Protein AF-R4Z0D2-F1 (afdb_monomer)

Radius of gyration: 31.8 Å; Cα contacts (8 Å, |Δi|>4): 31; chains: 1; bounding box: 97×49×81 Å

InterPro domains:
  IPR010406 Protein of unknown function DUF1003 [PF06210] (40-130)
  IPR010406 Protein of unknown function DUF1003 [PTHR41386] (23-120)

Secondary structure (DSSP, 8-state):
------------GGGG-TTS--STTS-HHHHHHHHHHHHHTSHHHHHHHHHHHHHHHHHGGGT-SS-TTTHHHHHHHHHHHHHHHHHHHHHHHHHHHHHHHHHHHHHHHHHHHHHHHHHHHHHHHHHHHHHHS---------

Mean predicted aligned error: 13.34 Å

pLDDT: mean 76.44, std 13.07, range [44.62, 96.12]

Structure (mmCIF, N/CA/C/O backbone):
data_AF-R4Z0D2-F1
#
_entry.id   AF-R4Z0D2-F1
#
loop_
_atom_site.group_PDB
_atom_site.id
_atom_site.type_symbol
_atom_site.label_atom_id
_atom_site.label_alt_id
_atom_site.label_comp_id
_atom_site.label_asym_id
_atom_site.label_entity_id
_atom_site.label_seq_id
_atom_site.pdbx_PDB_ins_code
_atom_site.Cartn_x
_atom_site.Cartn_y
_atom_site.Cartn_z
_atom_site.occupancy
_atom_site.B_iso_or_equiv
_atom_site.auth_seq_id
_atom_site.auth_comp_id
_atom_site.auth_asym_id
_atom_site.auth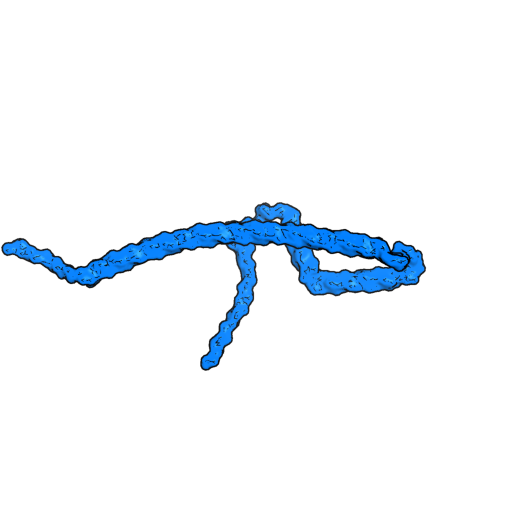_atom_id
_atom_site.pdbx_PDB_model_num
ATOM 1 N N . MET A 1 1 ? -11.895 -37.478 12.955 1.00 50.09 1 MET A N 1
ATOM 2 C CA . MET A 1 1 ? -11.543 -36.104 13.377 1.00 50.09 1 MET A CA 1
ATOM 3 C C . MET A 1 1 ? -10.576 -35.502 12.366 1.00 50.09 1 MET A C 1
ATOM 5 O O . MET A 1 1 ? -9.433 -35.929 12.354 1.00 50.09 1 MET A O 1
ATOM 9 N N . ALA A 1 2 ? -11.032 -34.584 11.504 1.00 50.22 2 ALA A N 1
ATOM 10 C CA . ALA A 1 2 ? -10.195 -33.599 10.797 1.00 50.22 2 ALA A CA 1
ATOM 11 C C . ALA A 1 2 ? -11.100 -32.656 9.977 1.00 50.22 2 ALA A C 1
ATOM 13 O O . ALA A 1 2 ? -11.316 -32.862 8.784 1.00 50.22 2 ALA A O 1
ATOM 14 N N . GLU A 1 3 ? -11.650 -31.627 10.622 1.00 58.94 3 GLU A N 1
ATOM 15 C CA . GLU A 1 3 ? -12.359 -30.542 9.938 1.00 58.94 3 GLU A CA 1
ATOM 16 C C . GLU A 1 3 ? -11.320 -29.650 9.236 1.00 58.94 3 GLU A C 1
ATOM 18 O O . GLU A 1 3 ? -10.707 -28.771 9.846 1.00 58.94 3 GLU A O 1
ATOM 23 N N . ARG A 1 4 ? -11.068 -29.885 7.944 1.00 63.94 4 ARG A N 1
ATOM 24 C CA . ARG A 1 4 ? -10.280 -28.959 7.119 1.00 63.94 4 ARG A CA 1
ATOM 25 C C . ARG A 1 4 ? -11.116 -27.703 6.873 1.00 63.94 4 ARG A C 1
ATOM 27 O O . ARG A 1 4 ? -11.868 -27.634 5.904 1.00 63.94 4 ARG A O 1
ATOM 34 N N . ARG A 1 5 ? -10.980 -26.699 7.745 1.00 65.25 5 ARG A N 1
ATOM 35 C CA . ARG A 1 5 ? -11.518 -25.351 7.510 1.00 65.25 5 ARG A CA 1
ATOM 36 C C . ARG A 1 5 ? -10.880 -24.776 6.246 1.00 65.25 5 ARG A C 1
ATOM 38 O O . ARG A 1 5 ? -9.726 -24.358 6.245 1.00 65.25 5 ARG A O 1
ATOM 45 N N . SER A 1 6 ? -11.647 -24.784 5.162 1.00 62.53 6 SER A N 1
ATOM 46 C CA . SER A 1 6 ? -11.348 -24.063 3.929 1.00 62.53 6 SER A CA 1
ATOM 47 C C . SER A 1 6 ? -11.363 -22.564 4.233 1.00 62.53 6 SER A C 1
ATOM 49 O O . SER A 1 6 ? -12.417 -21.930 4.288 1.00 62.53 6 SER A O 1
ATOM 51 N N . GLY A 1 7 ? -10.185 -22.003 4.502 1.00 55.16 7 GLY A N 1
ATOM 52 C CA . GLY A 1 7 ? -9.984 -20.565 4.609 1.00 55.16 7 GLY A CA 1
ATOM 53 C C . GLY A 1 7 ? -10.148 -19.935 3.233 1.00 55.16 7 GLY A C 1
ATOM 54 O O . GLY A 1 7 ? -9.178 -19.793 2.492 1.00 55.16 7 GLY A O 1
ATOM 55 N N . ARG A 1 8 ? -11.382 -19.569 2.873 1.00 62.41 8 ARG A N 1
ATOM 56 C CA . ARG A 1 8 ? -11.622 -18.627 1.778 1.00 62.41 8 ARG A CA 1
ATOM 57 C C . ARG A 1 8 ? -10.863 -17.351 2.126 1.00 62.41 8 ARG A C 1
ATOM 59 O O . ARG A 1 8 ? -11.185 -16.697 3.113 1.00 62.41 8 ARG A O 1
ATOM 66 N N . ILE A 1 9 ? -9.852 -17.015 1.327 1.00 55.91 9 ILE A N 1
ATOM 67 C CA . ILE A 1 9 ? -9.199 -15.710 1.384 1.00 55.91 9 ILE A CA 1
ATOM 68 C C . ILE A 1 9 ? -10.293 -14.697 1.044 1.00 55.91 9 ILE A C 1
ATOM 70 O O . ILE A 1 9 ? -10.666 -14.544 -0.119 1.00 55.91 9 ILE A O 1
ATOM 74 N N . HIS A 1 10 ? -10.885 -14.077 2.066 1.00 58.38 10 HIS A N 1
ATOM 75 C CA . HIS A 1 10 ? -11.823 -12.985 1.873 1.00 58.38 10 HIS A CA 1
ATOM 76 C C . HIS A 1 10 ? -11.041 -11.862 1.210 1.00 58.38 10 HIS A C 1
ATOM 78 O O . HIS A 1 10 ? -10.222 -11.202 1.846 1.00 58.38 10 HIS A O 1
ATOM 84 N N . THR A 1 11 ? -11.258 -11.675 -0.092 1.00 60.47 11 THR A N 1
ATOM 85 C CA . THR A 1 11 ? -10.747 -10.499 -0.776 1.00 60.47 11 THR A CA 1
ATOM 86 C C . THR A 1 11 ? -11.285 -9.285 -0.034 1.00 60.47 11 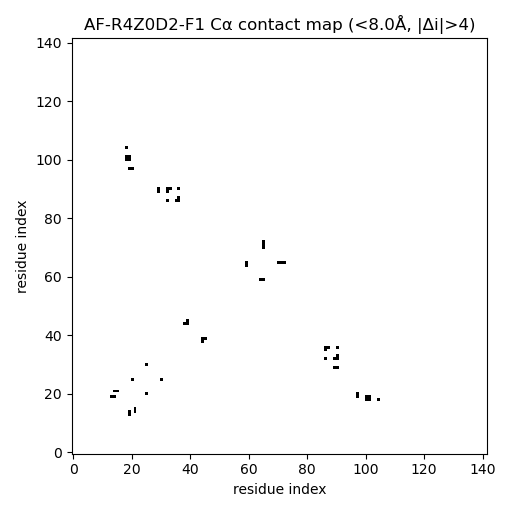THR A C 1
ATOM 88 O O . THR A 1 11 ? -12.503 -9.167 0.129 1.00 60.47 11 THR A O 1
ATOM 91 N N . PRO A 1 12 ? -10.405 -8.390 0.397 1.00 56.81 12 PRO A N 1
ATOM 92 C CA . PRO A 1 12 ? -10.774 -7.157 1.042 1.00 56.81 12 PRO A CA 1
ATOM 93 C C . PRO A 1 12 ? -11.923 -6.356 0.418 1.00 56.81 12 PRO A C 1
ATOM 95 O O . PRO A 1 12 ? -11.747 -5.664 -0.588 1.00 56.81 12 PRO A O 1
ATOM 98 N N . SER A 1 13 ? -13.113 -6.390 1.016 1.00 66.25 13 SER A N 1
ATOM 99 C CA . SER A 1 13 ? -14.271 -5.648 0.501 1.00 66.25 13 SER A CA 1
ATOM 100 C C . SER A 1 13 ? -14.349 -4.199 0.991 1.00 66.25 13 SER A C 1
ATOM 102 O O . SER A 1 13 ? -15.334 -3.527 0.689 1.00 66.25 13 SER A O 1
ATOM 104 N N . TRP A 1 14 ? -13.321 -3.669 1.674 1.00 66.06 14 TRP A N 1
ATOM 105 C CA . TRP A 1 14 ? -13.329 -2.302 2.227 1.00 66.06 14 TRP A CA 1
ATOM 106 C C . TRP A 1 14 ? -13.590 -1.204 1.191 1.00 66.06 14 TRP A C 1
ATOM 108 O O . TRP A 1 14 ? -14.115 -0.152 1.530 1.00 66.06 14 TRP A O 1
ATOM 118 N N . ARG A 1 15 ? -13.329 -1.455 -0.101 1.00 64.44 15 ARG A N 1
ATOM 119 C CA . ARG A 1 15 ? -13.682 -0.519 -1.189 1.00 64.44 15 ARG A CA 1
ATOM 120 C C . ARG A 1 15 ? -15.187 -0.233 -1.311 1.00 64.44 15 ARG A C 1
ATOM 122 O O . ARG A 1 15 ? -15.545 0.752 -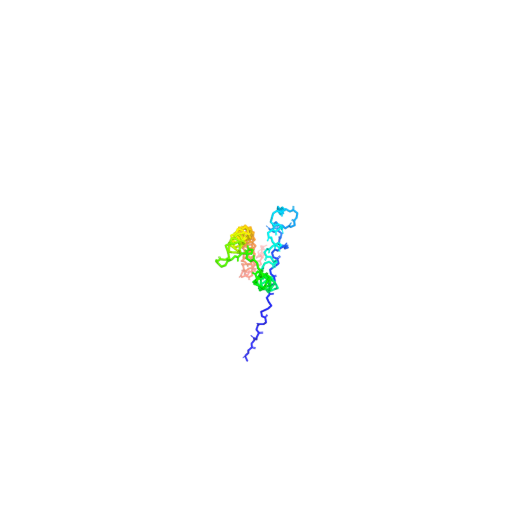1.955 1.00 64.44 15 ARG A O 1
ATOM 129 N N . ARG A 1 16 ? -16.044 -1.109 -0.773 1.00 68.25 16 ARG A N 1
ATOM 130 C CA . ARG A 1 16 ? -17.512 -0.975 -0.752 1.00 68.25 16 ARG A CA 1
ATOM 131 C C . ARG A 1 16 ? -18.049 -0.604 0.633 1.00 68.25 16 ARG A C 1
ATOM 133 O O . ARG A 1 16 ? -19.261 -0.534 0.796 1.00 68.25 16 ARG A O 1
ATOM 140 N N . HIS A 1 17 ? -17.173 -0.427 1.621 1.00 68.69 17 HIS A N 1
ATOM 141 C CA . HIS A 1 17 ? -17.596 -0.161 2.985 1.00 68.69 17 HIS A CA 1
ATOM 142 C C . HIS A 1 17 ? -18.116 1.281 3.096 1.00 68.69 17 HIS A C 1
ATOM 144 O O . HIS A 1 17 ? -17.409 2.192 2.664 1.00 68.69 17 HIS A O 1
ATOM 150 N N . PRO A 1 18 ? -19.319 1.512 3.654 1.00 68.75 18 PRO A N 1
ATOM 151 C CA . PRO A 1 18 ? -19.937 2.841 3.695 1.00 68.75 18 PRO A CA 1
ATOM 152 C C . PRO A 1 18 ? -19.116 3.860 4.497 1.00 68.75 18 PRO A C 1
ATOM 154 O O . PRO A 1 18 ? -19.188 5.051 4.216 1.00 68.75 18 PRO A O 1
ATOM 157 N N . ALA A 1 19 ? -18.300 3.389 5.445 1.00 68.81 19 ALA A N 1
ATOM 158 C CA . ALA A 1 19 ? -17.420 4.237 6.247 1.00 68.81 19 ALA A CA 1
ATOM 159 C C . ALA A 1 19 ? -16.162 4.736 5.509 1.00 68.81 19 ALA A C 1
ATOM 161 O O . ALA A 1 19 ? -15.492 5.626 6.017 1.00 68.81 19 ALA A O 1
ATOM 162 N N . VAL A 1 20 ? -15.823 4.181 4.336 1.00 65.56 20 VAL A N 1
ATOM 163 C CA . VAL A 1 20 ? -14.572 4.493 3.622 1.00 65.56 20 VAL A CA 1
ATOM 164 C C . VAL A 1 20 ? -14.859 5.313 2.367 1.00 65.56 20 VAL A C 1
ATOM 166 O O . VAL A 1 20 ? -15.642 4.905 1.503 1.00 65.56 20 VAL A O 1
ATOM 169 N N . ARG A 1 21 ? -14.169 6.447 2.193 1.00 66.12 21 ARG A N 1
ATOM 170 C CA . ARG A 1 21 ? -14.286 7.261 0.965 1.00 66.12 21 ARG A CA 1
ATOM 171 C C . ARG A 1 21 ? -13.839 6.477 -0.277 1.00 66.12 21 ARG A C 1
ATOM 173 O O . ARG A 1 21 ? -12.674 6.108 -0.427 1.00 66.12 21 ARG A O 1
ATOM 180 N N . SER A 1 22 ? -14.765 6.269 -1.217 1.00 62.59 22 SER A N 1
ATOM 181 C CA . SER A 1 22 ? -14.543 5.502 -2.453 1.00 62.59 22 SER A CA 1
ATOM 182 C C . SER A 1 22 ? -14.991 6.280 -3.700 1.00 62.59 22 SER A C 1
ATOM 184 O O . SER A 1 22 ? -15.926 7.080 -3.663 1.00 62.59 22 SER A O 1
ATOM 186 N N . GLY A 1 23 ? -14.313 6.069 -4.832 1.00 64.81 23 GLY A N 1
ATOM 187 C CA . GLY A 1 23 ? -14.696 6.638 -6.131 1.00 64.81 23 GLY A CA 1
ATOM 188 C C . GLY A 1 23 ? -14.316 8.111 -6.339 1.00 64.81 23 GLY A C 1
ATOM 189 O O . GLY A 1 23 ? -13.136 8.450 -6.406 1.00 64.81 23 GLY A O 1
ATOM 190 N N . ASN A 1 24 ? -15.317 8.981 -6.518 1.00 53.00 24 ASN A N 1
ATOM 191 C CA . ASN A 1 24 ? -15.149 10.378 -6.957 1.00 53.00 24 ASN A CA 1
ATOM 192 C C . ASN A 1 24 ? -14.596 11.329 -5.877 1.00 53.00 24 ASN A C 1
ATOM 194 O O . ASN A 1 24 ? -14.346 12.495 -6.165 1.00 53.00 24 ASN A O 1
ATOM 198 N N . GLN A 1 25 ? -14.404 10.835 -4.651 1.00 56.44 25 GLN A N 1
ATOM 199 C CA . GLN A 1 25 ? -13.826 11.594 -3.537 1.00 56.44 25 GLN A CA 1
ATOM 200 C C . GLN A 1 25 ? -12.303 11.428 -3.402 1.00 56.44 25 GLN A C 1
ATOM 202 O O . GLN A 1 25 ? -11.710 12.043 -2.513 1.00 56.44 25 GLN A O 1
ATOM 207 N N . LEU A 1 26 ? -11.684 10.592 -4.247 1.00 58.72 26 LEU A N 1
ATOM 208 C CA . LEU A 1 26 ? -10.231 10.470 -4.334 1.00 58.72 26 LEU A CA 1
ATOM 209 C C . LEU A 1 26 ? -9.652 11.527 -5.269 1.00 58.72 26 LEU A C 1
ATOM 211 O O . LEU A 1 26 ? -10.121 11.737 -6.392 1.00 58.72 26 LEU A O 1
ATOM 215 N N . THR A 1 27 ? -8.553 12.121 -4.835 1.00 68.31 27 THR A N 1
ATOM 216 C CA . THR A 1 27 ? -7.762 13.060 -5.622 1.00 68.31 27 THR A CA 1
ATOM 217 C C . THR A 1 27 ? -7.193 12.348 -6.853 1.00 68.31 27 THR A C 1
ATOM 219 O O . THR A 1 27 ? -6.838 11.167 -6.804 1.00 68.31 27 THR A O 1
ATOM 222 N N . ARG A 1 28 ? -7.054 13.054 -7.987 1.00 67.00 28 ARG A N 1
ATOM 223 C CA . ARG A 1 28 ? -6.503 12.467 -9.229 1.00 67.00 28 ARG A CA 1
ATOM 224 C C . ARG A 1 28 ? -5.155 11.769 -8.989 1.00 67.00 28 ARG A C 1
ATOM 226 O O . ARG A 1 28 ? -4.937 10.698 -9.547 1.00 67.00 28 ARG A O 1
ATOM 233 N N . GLY A 1 29 ? -4.305 12.323 -8.120 1.00 68.06 29 GLY A N 1
ATOM 234 C CA . GLY A 1 29 ? -3.010 11.742 -7.749 1.00 68.06 29 GLY A CA 1
ATOM 235 C C . GLY A 1 29 ? -3.106 10.363 -7.088 1.00 68.06 29 GLY A C 1
ATOM 236 O O . GLY A 1 29 ? -2.336 9.473 -7.429 1.00 68.06 29 GLY A O 1
ATOM 237 N N . GLU A 1 30 ? -4.099 10.135 -6.230 1.00 66.00 30 GLU A N 1
ATOM 238 C CA . GLU A 1 30 ? -4.287 8.847 -5.547 1.00 66.00 30 GLU A CA 1
ATOM 239 C C . GLU A 1 30 ? -4.741 7.755 -6.523 1.00 66.00 30 GLU A C 1
ATOM 241 O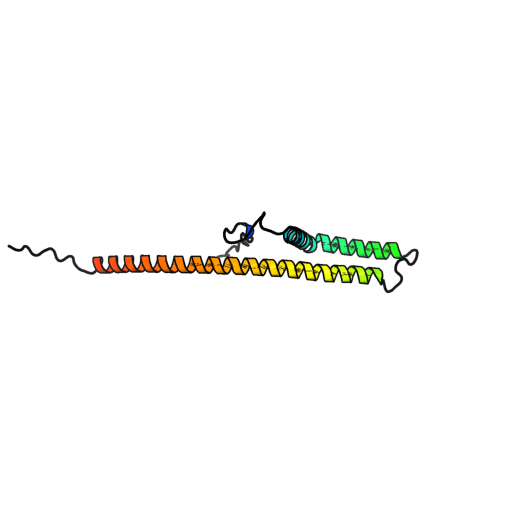 O . GLU A 1 30 ? -4.319 6.605 -6.419 1.00 66.00 30 GLU A O 1
ATOM 246 N N . ARG A 1 31 ? -5.537 8.122 -7.539 1.00 71.06 31 ARG A N 1
ATOM 247 C CA . ARG A 1 31 ? -5.950 7.197 -8.610 1.00 71.06 31 ARG A CA 1
ATOM 248 C C . ARG A 1 31 ? -4.774 6.775 -9.488 1.00 71.06 31 ARG A C 1
ATOM 250 O O . ARG A 1 31 ? -4.721 5.620 -9.907 1.00 71.06 31 ARG A O 1
ATOM 257 N N . TRP A 1 32 ? -3.856 7.695 -9.783 1.00 69.94 32 TRP A N 1
ATOM 258 C CA . TRP A 1 32 ? -2.635 7.383 -10.530 1.00 69.94 32 TRP A CA 1
ATOM 259 C C . TRP A 1 32 ? -1.662 6.551 -9.691 1.00 69.94 32 TRP A C 1
ATOM 261 O O . TRP A 1 32 ? -1.155 5.552 -10.196 1.00 69.94 32 TRP A O 1
ATOM 271 N N . ALA A 1 33 ? -1.480 6.884 -8.410 1.00 70.06 33 ALA A N 1
ATOM 272 C CA . ALA A 1 33 ? -0.647 6.117 -7.485 1.00 70.06 33 ALA A CA 1
ATOM 273 C C . ALA A 1 33 ? -1.143 4.671 -7.319 1.00 70.06 33 ALA A C 1
ATOM 275 O O . ALA A 1 33 ? -0.350 3.742 -7.435 1.00 70.06 33 ALA A O 1
ATOM 276 N N . ASP A 1 34 ? -2.453 4.456 -7.150 1.00 68.94 34 ASP A N 1
ATOM 277 C CA . ASP A 1 34 ? -3.035 3.108 -7.060 1.00 68.94 34 ASP A CA 1
ATOM 278 C C . ASP A 1 34 ? -2.821 2.293 -8.346 1.00 68.94 34 ASP A C 1
ATOM 280 O O . ASP A 1 34 ? -2.577 1.085 -8.292 1.00 68.94 34 ASP A O 1
ATOM 284 N N . ARG A 1 35 ? -2.892 2.944 -9.513 1.00 72.00 35 ARG A N 1
ATOM 285 C CA . ARG A 1 35 ? -2.690 2.288 -10.812 1.00 72.00 35 ARG A CA 1
ATOM 286 C C . ARG A 1 35 ? -1.223 1.931 -11.045 1.00 72.00 35 ARG A C 1
ATOM 288 O O . ARG A 1 35 ? -0.939 0.827 -11.499 1.00 72.00 35 ARG A O 1
ATOM 295 N N . LEU A 1 36 ? -0.312 2.837 -10.690 1.00 69.31 36 LEU A N 1
ATOM 296 C CA . LEU A 1 36 ? 1.133 2.619 -10.754 1.00 69.31 36 LEU A CA 1
ATOM 297 C C . LEU A 1 36 ? 1.582 1.543 -9.762 1.00 69.31 36 LEU A C 1
ATOM 299 O O . LEU A 1 36 ? 2.321 0.649 -10.157 1.00 69.31 36 LEU A O 1
ATOM 303 N N . ARG A 1 37 ? 1.074 1.559 -8.524 1.00 69.31 37 ARG A N 1
ATOM 304 C CA . ARG A 1 37 ? 1.324 0.520 -7.512 1.00 69.31 37 ARG A CA 1
ATOM 305 C C . ARG A 1 37 ? 0.921 -0.865 -8.011 1.00 69.31 37 ARG A C 1
ATOM 307 O O . ARG A 1 37 ? 1.721 -1.794 -7.960 1.00 69.31 37 ARG A O 1
ATOM 314 N N . ASN A 1 38 ? -0.303 -0.997 -8.518 1.00 70.19 38 ASN A N 1
ATOM 315 C CA . ASN A 1 38 ? -0.794 -2.281 -9.021 1.00 70.19 38 ASN A CA 1
ATOM 316 C C . ASN A 1 38 ? -0.030 -2.747 -10.274 1.00 70.19 38 ASN A C 1
ATOM 318 O O . ASN A 1 38 ? 0.098 -3.948 -10.494 1.00 70.19 38 ASN A O 1
ATOM 322 N N . GLY A 1 39 ? 0.480 -1.815 -11.087 1.00 68.44 39 GLY A N 1
ATOM 323 C CA . GLY A 1 39 ? 1.304 -2.117 -12.260 1.00 68.44 39 GLY A CA 1
ATOM 324 C C . GLY A 1 39 ? 2.737 -2.536 -11.912 1.00 68.44 39 GLY A C 1
ATOM 325 O O . GLY A 1 39 ? 3.208 -3.555 -12.412 1.00 68.44 39 GLY A O 1
ATOM 326 N N . MET A 1 40 ? 3.416 -1.793 -11.031 1.00 66.25 40 MET A N 1
ATOM 327 C CA . MET A 1 40 ? 4.795 -2.075 -10.601 1.00 66.25 40 MET A CA 1
ATOM 328 C C . MET A 1 40 ? 4.906 -3.329 -9.724 1.00 66.25 40 MET A C 1
ATOM 330 O O . MET A 1 40 ? 5.951 -3.968 -9.723 1.00 66.25 40 MET A O 1
ATOM 334 N N . GLY A 1 41 ? 3.840 -3.714 -9.014 1.00 67.88 41 GLY A N 1
ATOM 335 C CA . GLY A 1 41 ? 3.798 -4.950 -8.221 1.00 67.88 41 GLY A CA 1
ATOM 336 C C . GLY A 1 41 ? 3.581 -6.234 -9.035 1.00 67.88 41 GLY A C 1
ATOM 337 O O . GLY A 1 41 ? 3.544 -7.319 -8.458 1.00 67.88 41 GLY A O 1
ATOM 338 N N . SER A 1 42 ? 3.401 -6.141 -10.357 1.00 79.94 42 SER A N 1
ATOM 339 C CA . SER A 1 42 ? 3.155 -7.305 -11.212 1.00 79.94 42 SER A CA 1
ATOM 340 C C . SER A 1 42 ? 4.453 -7.997 -11.629 1.00 79.94 42 SER A C 1
ATOM 342 O O . SER A 1 42 ? 5.431 -7.353 -12.011 1.00 79.94 42 SER A O 1
ATOM 344 N N . TRP A 1 43 ? 4.436 -9.331 -11.661 1.00 75.75 43 TRP A N 1
ATOM 345 C CA . TRP A 1 43 ? 5.568 -10.156 -12.103 1.00 75.75 43 TRP A CA 1
ATOM 346 C C . TRP A 1 43 ? 5.991 -9.861 -13.556 1.00 75.75 43 TRP A C 1
ATOM 348 O O . TRP A 1 43 ? 7.163 -9.976 -13.908 1.00 75.75 43 TRP A O 1
ATOM 358 N N . GLY A 1 44 ? 5.057 -9.388 -14.391 1.00 81.69 44 GLY A N 1
ATOM 359 C CA . GLY A 1 44 ? 5.348 -8.963 -15.764 1.00 81.69 44 GLY A CA 1
ATOM 360 C C . GLY A 1 44 ? 6.221 -7.705 -15.859 1.00 81.69 44 GLY A C 1
ATOM 361 O O . GLY A 1 44 ? 7.012 -7.587 -16.792 1.00 81.69 44 GLY A O 1
ATOM 362 N N . PHE A 1 45 ? 6.137 -6.787 -14.888 1.00 79.81 45 PHE A N 1
ATOM 363 C CA . PHE A 1 45 ? 6.962 -5.572 -14.869 1.00 79.81 45 PHE A CA 1
ATOM 364 C C . PHE A 1 45 ? 8.435 -5.897 -14.596 1.00 79.81 45 PHE A C 1
ATOM 366 O O . PHE A 1 45 ? 9.321 -5.348 -15.248 1.00 79.81 45 PHE A O 1
ATOM 373 N N . VAL A 1 46 ? 8.693 -6.851 -13.695 1.00 82.62 46 VAL A N 1
ATOM 374 C CA . VAL A 1 46 ? 10.049 -7.327 -13.376 1.00 82.62 46 VAL A CA 1
ATOM 375 C C . VAL A 1 46 ? 10.715 -7.936 -14.611 1.00 82.62 46 VAL A C 1
ATOM 377 O O . VAL A 1 46 ? 11.857 -7.607 -14.926 1.00 82.62 46 VAL A O 1
ATOM 380 N N . ILE A 1 47 ? 9.988 -8.771 -15.359 1.00 84.88 47 ILE A N 1
ATOM 381 C CA . ILE A 1 47 ? 10.498 -9.374 -16.599 1.00 84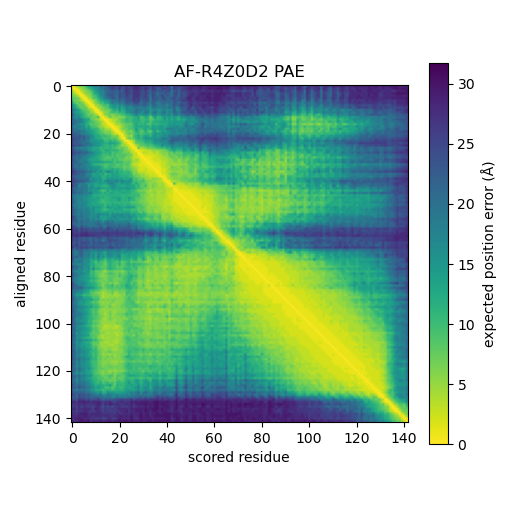.88 47 ILE A CA 1
ATOM 382 C C . ILE A 1 47 ? 10.765 -8.301 -17.657 1.00 84.88 47 ILE A C 1
ATOM 384 O O . ILE A 1 47 ? 11.821 -8.317 -18.284 1.00 84.88 47 ILE A O 1
ATOM 388 N N . ALA A 1 48 ? 9.850 -7.345 -17.841 1.00 86.06 48 ALA A N 1
ATOM 389 C CA . ALA A 1 48 ? 10.041 -6.253 -18.793 1.00 86.06 48 ALA A CA 1
ATOM 390 C C . ALA A 1 48 ? 11.279 -5.404 -18.457 1.00 86.06 48 ALA A C 1
ATOM 392 O O . ALA A 1 48 ? 12.050 -5.071 -19.355 1.00 86.06 48 ALA A O 1
ATOM 393 N N . ALA A 1 49 ? 11.512 -5.109 -17.173 1.00 82.19 49 ALA A N 1
ATOM 394 C CA . ALA A 1 49 ? 12.700 -4.392 -16.717 1.00 82.19 49 ALA A CA 1
ATOM 395 C C . ALA A 1 49 ? 13.995 -5.182 -16.983 1.00 82.19 49 ALA A C 1
ATOM 397 O O . ALA A 1 49 ? 14.978 -4.604 -17.442 1.00 82.19 49 ALA A O 1
ATOM 398 N N . LEU A 1 50 ? 13.990 -6.502 -16.765 1.00 85.31 50 LEU A N 1
ATOM 399 C CA . LEU A 1 50 ? 15.131 -7.376 -17.067 1.00 85.31 50 LEU A CA 1
ATOM 400 C C . LEU A 1 50 ? 15.419 -7.462 -18.572 1.00 85.31 50 LEU A C 1
ATOM 402 O O . LEU A 1 50 ? 16.579 -7.397 -18.975 1.00 85.31 50 LEU A O 1
ATOM 406 N N . VAL A 1 51 ? 14.383 -7.569 -19.408 1.00 88.50 51 VAL A N 1
ATOM 407 C CA . VAL A 1 51 ? 14.525 -7.581 -20.874 1.00 88.50 51 VAL A CA 1
ATOM 408 C C . VAL A 1 51 ? 15.022 -6.231 -21.384 1.00 88.50 51 VAL A C 1
ATOM 410 O O . VAL A 1 51 ? 15.921 -6.195 -22.220 1.00 88.50 51 VAL A O 1
ATOM 413 N N . PHE A 1 52 ? 14.491 -5.124 -20.858 1.00 86.19 52 PHE A N 1
ATOM 414 C CA . PHE A 1 52 ? 14.973 -3.781 -21.175 1.00 86.19 52 PHE A CA 1
ATOM 415 C C . PHE A 1 52 ? 16.451 -3.624 -20.809 1.00 86.19 52 PHE A C 1
ATOM 417 O O . PHE A 1 52 ? 17.239 -3.161 -21.629 1.00 86.19 52 PHE A O 1
ATOM 424 N N . LEU A 1 53 ? 16.845 -4.078 -19.616 1.00 83.88 53 LEU A N 1
ATOM 425 C CA . LEU A 1 53 ? 18.230 -4.035 -19.161 1.00 83.88 53 LEU A CA 1
ATOM 426 C C . LEU A 1 53 ? 19.150 -4.873 -20.062 1.00 83.88 53 LEU A C 1
ATOM 428 O O . LEU A 1 53 ? 20.192 -4.390 -20.501 1.00 83.88 53 LEU A O 1
ATOM 432 N N . ALA A 1 54 ? 18.750 -6.105 -20.384 1.00 83.19 54 ALA A N 1
ATOM 433 C CA . ALA A 1 54 ? 19.500 -6.980 -21.280 1.00 83.19 54 ALA A CA 1
ATOM 434 C C . ALA A 1 54 ? 19.621 -6.385 -22.695 1.00 83.19 54 ALA A C 1
ATOM 436 O O . ALA A 1 54 ? 20.704 -6.408 -23.281 1.00 83.19 54 ALA A O 1
ATOM 437 N N . GLY A 1 55 ? 18.539 -5.801 -23.220 1.00 84.19 55 GLY A N 1
ATOM 438 C CA . GLY A 1 55 ? 18.518 -5.111 -24.510 1.00 84.19 55 GLY A CA 1
ATOM 439 C C . GLY A 1 55 ? 19.413 -3.871 -24.531 1.00 84.19 55 GLY A C 1
ATOM 440 O O . GLY A 1 55 ? 20.157 -3.671 -25.490 1.00 84.19 55 GLY A O 1
ATOM 441 N N . TRP A 1 56 ? 19.415 -3.086 -23.452 1.00 78.44 56 TRP A N 1
ATOM 442 C CA . TRP A 1 56 ? 20.276 -1.912 -23.297 1.00 78.44 56 TRP A CA 1
ATOM 443 C C . TRP A 1 56 ? 21.760 -2.293 -23.250 1.00 78.44 56 TRP A C 1
ATOM 445 O O . TRP A 1 56 ? 22.576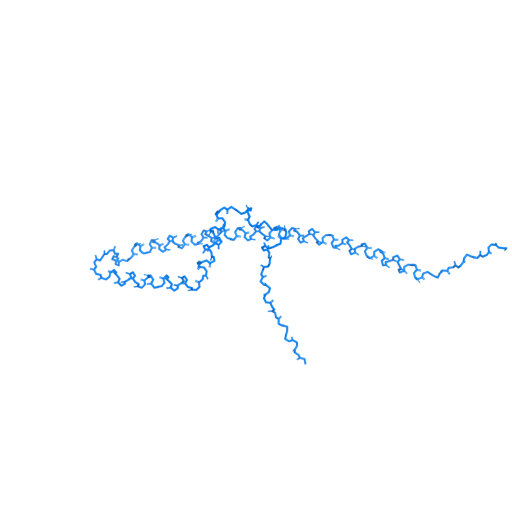 -1.700 -23.956 1.00 78.44 56 TRP A O 1
ATOM 455 N N . MET A 1 57 ? 22.112 -3.339 -22.491 1.00 75.12 57 MET A N 1
ATOM 456 C CA . MET A 1 57 ? 23.480 -3.872 -22.462 1.00 75.12 57 MET A CA 1
ATOM 457 C C . MET A 1 57 ? 23.937 -4.382 -23.835 1.00 75.12 57 MET A C 1
ATOM 459 O O . MET A 1 57 ? 25.114 -4.249 -24.168 1.00 75.12 57 MET A O 1
ATOM 463 N N . LEU A 1 58 ? 23.035 -4.969 -24.632 1.00 74.94 58 LEU A N 1
ATOM 464 C CA . LEU A 1 58 ? 23.344 -5.464 -25.977 1.00 74.94 58 LEU A CA 1
ATOM 465 C C . LEU A 1 58 ? 23.510 -4.324 -26.991 1.00 74.94 58 LEU A C 1
ATOM 467 O O . LEU A 1 58 ? 24.458 -4.344 -27.774 1.00 74.94 58 LEU A O 1
ATOM 471 N N . GLY A 1 59 ? 22.626 -3.322 -26.954 1.00 74.31 59 GLY A N 1
ATOM 472 C CA . GLY A 1 59 ? 22.659 -2.163 -27.852 1.00 74.31 59 GLY A CA 1
ATOM 473 C C . GLY A 1 59 ? 23.856 -1.239 -27.615 1.00 74.31 59 GLY A C 1
ATOM 4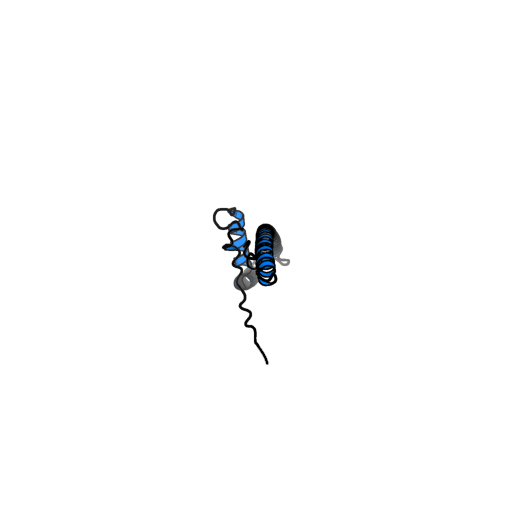74 O O . GLY A 1 59 ? 24.386 -0.650 -28.553 1.00 74.31 59 GLY A O 1
ATOM 475 N N . ASN A 1 60 ? 24.354 -1.170 -26.380 1.00 73.44 60 ASN A N 1
ATOM 476 C CA . ASN A 1 60 ? 25.490 -0.323 -26.017 1.00 73.44 60 ASN A CA 1
ATOM 477 C C . ASN A 1 60 ? 26.869 -0.920 -26.393 1.00 73.44 60 ASN A C 1
ATOM 479 O O . ASN A 1 60 ? 27.900 -0.279 -26.196 1.00 73.44 60 ASN A O 1
ATOM 483 N N . ARG A 1 61 ? 26.922 -2.128 -26.981 1.00 64.06 61 ARG A N 1
ATOM 484 C CA . ARG A 1 61 ? 28.181 -2.792 -27.387 1.00 64.06 61 ARG A CA 1
ATOM 485 C C . ARG A 1 61 ? 28.908 -2.131 -28.569 1.00 64.06 61 ARG A C 1
ATOM 487 O O . ARG A 1 61 ? 30.055 -2.481 -28.820 1.00 64.06 61 ARG A O 1
ATOM 494 N N . GLY A 1 62 ? 28.262 -1.219 -29.301 1.00 62.16 62 GLY A N 1
ATOM 495 C CA . GLY A 1 62 ? 28.742 -0.741 -30.607 1.00 62.16 62 GLY A CA 1
ATOM 496 C C . GLY A 1 62 ? 29.329 0.674 -30.683 1.00 62.16 62 GLY A C 1
ATOM 497 O O . GLY A 1 62 ? 29.747 1.058 -31.770 1.00 62.16 62 GLY A O 1
ATOM 498 N N . GLY A 1 63 ? 29.357 1.475 -29.607 1.00 61.06 63 GLY A N 1
ATOM 499 C CA . GLY A 1 63 ? 29.787 2.878 -29.764 1.00 61.06 63 GLY A CA 1
ATOM 500 C C . GLY A 1 63 ? 29.818 3.793 -28.537 1.00 61.06 63 GLY A C 1
ATOM 501 O O . GLY A 1 63 ? 29.919 5.001 -28.713 1.00 61.06 63 GLY A O 1
ATOM 502 N N . GLY A 1 64 ? 29.749 3.264 -27.310 1.00 59.09 64 GLY A N 1
ATOM 503 C CA . GLY A 1 64 ? 30.069 4.047 -26.108 1.00 59.09 64 GLY A CA 1
ATOM 504 C C . GLY A 1 64 ? 29.059 5.134 -25.729 1.00 59.09 64 GLY A C 1
ATOM 505 O O . GLY A 1 64 ? 29.466 6.168 -25.208 1.00 59.09 64 GLY A O 1
ATOM 506 N N . PHE A 1 65 ? 27.759 4.915 -25.954 1.00 63.38 65 PHE A N 1
ATOM 507 C CA . PHE A 1 65 ? 26.729 5.845 -25.471 1.00 63.38 65 PHE A CA 1
ATOM 508 C C . PHE A 1 65 ? 26.660 5.865 -23.928 1.00 63.38 65 PHE A C 1
ATOM 510 O O . PHE A 1 65 ? 26.347 6.897 -23.345 1.00 63.38 65 PHE A O 1
ATOM 517 N N . ASP A 1 66 ? 27.011 4.749 -23.267 1.00 67.38 66 ASP A N 1
ATOM 518 C CA . ASP A 1 66 ? 27.178 4.660 -21.805 1.00 67.38 66 ASP A CA 1
ATOM 519 C C . ASP A 1 66 ? 28.364 3.730 -21.436 1.00 67.38 66 ASP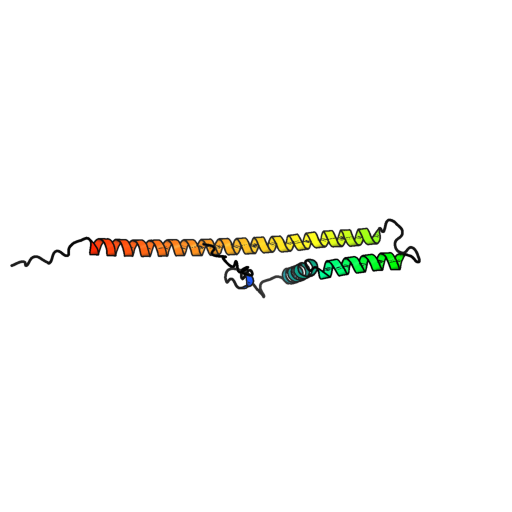 A C 1
ATOM 521 O O . ASP A 1 66 ? 28.161 2.545 -21.162 1.00 67.38 66 ASP A O 1
ATOM 525 N N . PRO A 1 67 ? 29.631 4.187 -21.518 1.00 65.62 67 PRO A N 1
ATOM 526 C CA . PRO A 1 67 ? 30.801 3.373 -21.182 1.00 65.62 67 PRO A CA 1
ATOM 527 C C . PRO A 1 67 ? 30.760 2.893 -19.724 1.00 65.62 67 PRO A C 1
ATOM 529 O O . PRO A 1 67 ? 30.172 3.537 -18.858 1.00 65.62 67 PRO A O 1
ATOM 532 N N . TYR A 1 68 ? 31.412 1.767 -19.427 1.00 56.84 68 TYR A N 1
ATOM 533 C CA . TYR A 1 68 ? 31.571 1.280 -18.052 1.00 56.84 68 TYR A CA 1
ATOM 534 C C . TYR A 1 68 ? 32.180 2.406 -17.189 1.00 56.84 68 TYR A C 1
ATOM 536 O O . TYR A 1 68 ? 33.275 2.856 -17.535 1.00 56.84 68 TYR A O 1
ATOM 544 N N . PRO A 1 69 ? 31.511 2.929 -16.137 1.00 64.62 69 PRO A N 1
ATOM 545 C CA . PRO A 1 69 ? 30.524 2.301 -15.251 1.00 64.62 69 PRO A CA 1
ATOM 546 C C . PRO A 1 69 ? 29.070 2.820 -15.410 1.00 64.62 69 PRO A C 1
ATOM 548 O O . PRO A 1 69 ? 28.505 3.355 -14.461 1.00 64.62 69 PRO A O 1
ATOM 551 N N . PHE A 1 70 ? 28.455 2.674 -16.589 1.00 74.75 70 PHE A N 1
ATOM 552 C CA . PHE A 1 70 ? 27.015 2.880 -16.868 1.00 74.75 70 PHE A CA 1
ATOM 553 C C . PHE A 1 70 ? 26.319 3.988 -16.042 1.00 74.75 70 PHE A C 1
ATOM 555 O O . PHE A 1 70 ? 25.379 3.729 -15.279 1.00 74.75 70 PHE A O 1
ATOM 562 N N . ILE A 1 71 ? 26.829 5.222 -16.111 1.00 79.50 71 ILE A N 1
ATOM 563 C CA . ILE A 1 71 ? 26.421 6.308 -15.205 1.00 79.50 71 ILE A CA 1
ATOM 564 C C . ILE A 1 71 ? 24.959 6.704 -15.442 1.00 79.50 71 ILE A C 1
ATOM 566 O O . ILE A 1 71 ? 24.224 6.978 -14.493 1.00 79.50 71 ILE A O 1
ATOM 570 N N . LEU A 1 72 ? 24.519 6.685 -16.704 1.00 78.88 72 LEU A N 1
ATOM 571 C CA . LEU A 1 72 ? 23.166 7.080 -17.092 1.00 78.88 72 LEU A CA 1
ATOM 572 C C . LEU A 1 72 ? 22.151 6.025 -16.665 1.00 78.88 72 LEU A C 1
ATOM 574 O O . LEU A 1 72 ? 21.107 6.360 -16.105 1.00 78.88 72 LEU A O 1
ATOM 578 N N . LEU A 1 73 ? 22.483 4.750 -16.865 1.00 83.44 73 LEU A N 1
ATOM 579 C CA . LEU A 1 73 ? 21.658 3.635 -16.414 1.00 83.44 73 LEU A CA 1
ATOM 580 C C . LEU A 1 73 ? 21.491 3.663 -14.893 1.00 83.44 73 LEU A C 1
ATOM 582 O O . LEU A 1 73 ? 20.366 3.607 -14.395 1.00 83.44 73 LEU A O 1
ATOM 586 N N . ASN A 1 74 ? 22.589 3.816 -14.151 1.00 86.00 74 ASN A N 1
ATOM 587 C CA . ASN A 1 74 ? 22.545 3.893 -12.693 1.00 86.00 74 ASN A CA 1
ATOM 588 C C . ASN A 1 74 ? 21.748 5.106 -12.195 1.00 86.00 74 ASN A C 1
ATOM 590 O O . ASN A 1 74 ? 20.990 4.983 -11.230 1.00 86.00 74 ASN A O 1
ATOM 594 N N . LEU A 1 75 ? 21.857 6.258 -12.863 1.00 85.19 75 LEU A N 1
ATOM 595 C CA . LEU A 1 75 ? 21.083 7.451 -12.524 1.00 85.19 75 LEU A CA 1
ATOM 596 C C . LEU A 1 75 ? 19.578 7.228 -12.733 1.00 85.19 75 LEU A C 1
ATOM 598 O O . LEU A 1 75 ? 18.779 7.525 -11.843 1.00 85.19 75 LEU A O 1
ATOM 602 N N . VAL A 1 76 ? 19.189 6.664 -13.880 1.00 85.06 76 VAL A N 1
ATOM 603 C CA . VAL A 1 76 ? 17.783 6.369 -14.194 1.00 85.06 76 VAL A CA 1
ATOM 604 C C . VAL A 1 76 ? 17.217 5.338 -13.221 1.00 85.06 76 VAL A C 1
ATOM 606 O O . VAL A 1 76 ? 16.136 5.556 -12.677 1.00 85.06 76 VAL A O 1
ATOM 609 N N . LEU A 1 77 ? 17.947 4.255 -12.936 1.00 87.00 77 LEU A N 1
ATOM 610 C CA . LEU A 1 77 ? 17.505 3.247 -11.969 1.00 87.00 77 LEU A CA 1
ATOM 611 C C . LEU A 1 77 ? 17.363 3.824 -10.557 1.00 87.00 77 LEU A C 1
ATOM 613 O O . LEU A 1 77 ? 16.377 3.537 -9.881 1.00 87.00 77 LEU A O 1
ATOM 617 N N . SER A 1 78 ? 18.296 4.677 -10.129 1.00 90.50 78 SER A N 1
ATOM 618 C CA . SER A 1 78 ? 18.227 5.335 -8.818 1.00 90.50 78 SER A CA 1
ATOM 619 C C . SER A 1 78 ? 17.020 6.270 -8.722 1.00 90.50 78 SER A C 1
ATOM 621 O O . SER A 1 78 ? 16.300 6.262 -7.725 1.00 90.50 78 SER A O 1
ATOM 623 N N . CYS A 1 79 ? 16.747 7.038 -9.781 1.00 89.81 79 CYS A N 1
ATOM 624 C CA . CYS A 1 79 ? 15.570 7.900 -9.850 1.00 89.81 79 CYS A CA 1
ATOM 625 C C . CYS A 1 79 ? 14.266 7.085 -9.835 1.00 89.81 79 CYS A C 1
ATOM 627 O O . CYS A 1 79 ? 13.337 7.419 -9.098 1.00 89.81 79 CYS A O 1
ATOM 629 N N . LEU A 1 80 ? 14.212 5.976 -10.582 1.00 87.06 80 LEU A N 1
ATOM 630 C CA . LEU A 1 80 ? 13.074 5.056 -10.570 1.00 87.06 80 LEU A CA 1
ATOM 631 C C . LEU A 1 80 ? 12.853 4.450 -9.179 1.00 87.06 80 LEU A C 1
ATOM 633 O O . LEU A 1 80 ? 11.712 4.396 -8.727 1.00 87.06 80 LEU A O 1
ATOM 637 N N . ALA A 1 81 ? 13.914 4.048 -8.478 1.00 88.12 81 ALA A N 1
ATOM 638 C CA . ALA A 1 81 ? 13.826 3.528 -7.115 1.00 88.12 81 ALA A CA 1
ATOM 639 C C . ALA A 1 81 ? 13.329 4.592 -6.118 1.00 88.12 81 ALA A C 1
ATOM 641 O O . ALA A 1 81 ? 12.444 4.318 -5.306 1.00 88.12 81 ALA A O 1
ATOM 642 N N . ALA A 1 82 ? 13.828 5.828 -6.210 1.00 90.81 82 ALA A N 1
ATOM 643 C CA . ALA A 1 82 ? 13.354 6.936 -5.378 1.00 90.81 82 ALA A CA 1
ATOM 644 C C . ALA A 1 82 ? 11.865 7.242 -5.629 1.00 90.81 82 ALA A C 1
ATOM 646 O O . ALA A 1 82 ? 11.087 7.410 -4.687 1.00 90.81 82 ALA A O 1
ATOM 647 N N . MET A 1 83 ? 11.444 7.248 -6.898 1.00 87.12 83 MET A N 1
ATOM 648 C CA . MET A 1 83 ? 10.041 7.419 -7.282 1.00 87.12 83 MET A CA 1
ATOM 649 C C . MET A 1 83 ? 9.163 6.277 -6.753 1.00 87.12 83 MET A C 1
ATOM 651 O O . MET A 1 83 ? 8.075 6.533 -6.238 1.00 87.12 83 MET A O 1
ATOM 655 N N . GLN A 1 84 ? 9.641 5.029 -6.824 1.00 84.12 84 GLN A N 1
ATOM 656 C CA . GLN A 1 84 ? 8.957 3.869 -6.245 1.00 84.12 84 GLN A CA 1
ATOM 657 C C . GLN A 1 84 ? 8.748 4.038 -4.735 1.00 84.12 84 GLN A C 1
ATOM 659 O O . GLN A 1 84 ? 7.632 3.838 -4.254 1.00 84.12 84 GLN A O 1
ATOM 664 N N . GLY A 1 85 ? 9.775 4.477 -3.999 1.00 87.81 85 GLY A N 1
ATOM 665 C CA . GLY A 1 85 ? 9.675 4.753 -2.563 1.00 87.81 85 GLY A CA 1
ATOM 666 C C . GLY A 1 85 ? 8.633 5.826 -2.228 1.00 87.81 85 GLY A C 1
ATOM 667 O O . GLY A 1 85 ? 7.836 5.652 -1.306 1.00 87.81 85 GLY A O 1
ATOM 668 N N . ALA A 1 86 ? 8.565 6.903 -3.015 1.00 87.38 86 ALA A N 1
ATOM 669 C CA . ALA A 1 86 ? 7.563 7.954 -2.834 1.00 87.38 86 ALA A CA 1
ATOM 670 C C . ALA A 1 86 ? 6.129 7.453 -3.094 1.00 87.38 86 ALA A C 1
ATOM 672 O O . ALA A 1 86 ? 5.219 7.748 -2.318 1.00 87.38 86 ALA A O 1
ATOM 673 N N . ILE A 1 87 ? 5.920 6.663 -4.154 1.00 83.69 87 ILE A N 1
ATOM 674 C CA . ILE A 1 87 ? 4.614 6.057 -4.463 1.00 83.69 87 ILE A CA 1
ATOM 675 C C . ILE A 1 87 ? 4.189 5.101 -3.343 1.00 83.69 87 ILE A C 1
ATOM 677 O O . ILE A 1 87 ? 3.028 5.126 -2.930 1.00 83.69 87 ILE A O 1
ATOM 681 N N . LEU A 1 88 ? 5.121 4.295 -2.824 1.00 85.50 88 LEU A N 1
ATOM 682 C CA . LEU A 1 88 ? 4.869 3.402 -1.695 1.00 85.50 88 LEU A CA 1
ATOM 683 C C . LEU A 1 88 ? 4.428 4.190 -0.455 1.00 85.50 88 LEU A C 1
ATOM 685 O O . LEU A 1 88 ? 3.446 3.816 0.180 1.00 85.50 88 LEU A O 1
ATOM 689 N N . LEU A 1 89 ? 5.093 5.309 -0.149 1.00 88.31 89 LEU A N 1
ATOM 690 C CA . LEU A 1 89 ? 4.747 6.158 0.992 1.00 88.31 89 LEU A CA 1
ATOM 691 C C . LEU A 1 89 ? 3.360 6.802 0.844 1.00 88.31 89 LEU A C 1
ATOM 693 O O . LEU A 1 89 ? 2.599 6.865 1.809 1.00 88.31 89 LEU A O 1
ATOM 697 N N . ILE A 1 90 ? 3.000 7.242 -0.364 1.00 84.94 90 ILE A N 1
ATOM 698 C CA . ILE A 1 90 ? 1.657 7.767 -0.654 1.00 84.94 90 ILE A CA 1
ATOM 699 C C . ILE A 1 90 ? 0.602 6.670 -0.465 1.00 84.94 90 ILE A C 1
ATOM 701 O O . ILE A 1 90 ? -0.440 6.914 0.144 1.00 84.94 90 ILE A O 1
ATOM 705 N N . ALA A 1 91 ? 0.875 5.458 -0.953 1.00 81.44 91 ALA A N 1
ATOM 706 C CA . ALA A 1 91 ? -0.025 4.322 -0.789 1.00 81.44 91 ALA A CA 1
ATOM 707 C C . ALA A 1 91 ? -0.191 3.931 0.689 1.00 81.44 91 ALA A C 1
ATOM 709 O O . ALA A 1 91 ? -1.317 3.709 1.129 1.00 81.44 91 ALA A O 1
ATOM 710 N N . ALA A 1 92 ? 0.900 3.926 1.458 1.00 84.75 92 ALA A N 1
ATOM 711 C CA . ALA A 1 92 ? 0.883 3.645 2.890 1.00 84.75 92 ALA A CA 1
ATOM 712 C C . ALA A 1 92 ? 0.079 4.696 3.669 1.00 84.75 92 ALA A C 1
ATOM 714 O O . ALA A 1 92 ? -0.789 4.340 4.460 1.00 84.75 92 ALA A O 1
ATOM 715 N N . LYS A 1 93 ? 0.283 5.991 3.385 1.00 85.94 93 LYS A N 1
ATOM 716 C CA . LYS A 1 93 ? -0.500 7.077 4.001 1.00 85.94 93 LYS A CA 1
ATOM 717 C C . LYS A 1 93 ? -2.000 6.913 3.749 1.00 85.94 93 LYS A C 1
ATOM 719 O O . LYS A 1 93 ? -2.810 7.183 4.629 1.00 85.94 93 LYS A O 1
ATOM 724 N N . ARG A 1 94 ? -2.376 6.467 2.549 1.00 83.19 94 ARG A N 1
ATOM 725 C CA . ARG A 1 94 ? -3.776 6.207 2.200 1.00 83.19 94 ARG A CA 1
ATOM 726 C C . ARG A 1 94 ? -4.345 4.996 2.943 1.00 83.19 94 ARG A C 1
ATOM 728 O O . ARG A 1 94 ? -5.500 5.031 3.354 1.00 83.19 94 ARG A O 1
ATOM 735 N N . GLU A 1 95 ? -3.571 3.928 3.099 1.00 82.75 95 GLU A N 1
ATOM 736 C CA . GLU A 1 95 ? -4.002 2.747 3.858 1.00 82.75 95 GLU A CA 1
ATOM 737 C C . GLU A 1 95 ? -4.201 3.056 5.344 1.00 82.75 95 GLU A C 1
ATOM 739 O O . GLU A 1 95 ? -5.191 2.604 5.914 1.00 82.75 95 GLU A O 1
ATOM 744 N N . ASP A 1 96 ? -3.338 3.888 5.929 1.00 86.50 96 ASP A N 1
ATOM 745 C CA . ASP A 1 96 ? -3.455 4.352 7.316 1.00 86.50 96 ASP A CA 1
ATOM 746 C C . ASP A 1 96 ? -4.704 5.224 7.545 1.00 86.50 96 ASP A C 1
ATOM 748 O O . ASP A 1 96 ? -5.428 5.083 8.528 1.00 86.50 96 ASP A O 1
ATOM 752 N N . GLN A 1 97 ? -5.042 6.080 6.578 1.00 85.75 97 GLN A N 1
ATOM 753 C CA . GLN A 1 97 ? -6.292 6.842 6.637 1.00 85.75 97 GLN A CA 1
ATOM 754 C C . GLN A 1 97 ? -7.517 5.921 6.622 1.00 85.75 97 GLN A C 1
ATOM 756 O O . GLN A 1 97 ? -8.403 6.066 7.462 1.00 85.75 97 GLN A O 1
ATOM 761 N N . ILE A 1 98 ? -7.551 4.940 5.715 1.00 84.19 98 ILE A N 1
ATOM 762 C CA . ILE A 1 98 ? -8.664 3.985 5.609 1.00 84.19 98 ILE A CA 1
ATOM 763 C C . ILE A 1 98 ? -8.786 3.139 6.880 1.00 84.19 98 ILE A C 1
ATOM 765 O O . ILE A 1 98 ? -9.899 2.911 7.354 1.00 84.19 98 ILE A O 1
ATOM 769 N N . SER A 1 99 ? -7.666 2.667 7.434 1.00 86.81 99 SER A N 1
ATOM 770 C CA . SER A 1 99 ? -7.674 1.872 8.665 1.00 86.81 99 SER A CA 1
ATOM 771 C C . SER A 1 99 ? -8.198 2.686 9.851 1.00 86.81 99 SER A C 1
ATOM 773 O O . SER A 1 99 ? -8.977 2.156 10.642 1.00 86.81 99 SER A O 1
ATOM 775 N N . SER A 1 100 ? -7.862 3.978 9.931 1.00 87.81 100 SER A N 1
ATOM 776 C CA . SER A 1 100 ? -8.375 4.879 10.969 1.00 87.81 100 SER A CA 1
ATOM 777 C C . SER A 1 100 ? -9.889 5.123 10.857 1.00 87.81 100 SER A C 1
ATOM 779 O O . SER A 1 100 ? -10.592 5.093 11.869 1.00 87.81 100 SER A O 1
ATOM 781 N N . GLU A 1 101 ? -10.410 5.302 9.636 1.00 86.38 101 GLU A N 1
ATOM 782 C CA . GLU A 1 101 ? -11.847 5.480 9.374 1.00 86.38 101 GLU A CA 1
ATOM 783 C C . GLU A 1 101 ? -12.638 4.216 9.740 1.00 86.38 101 GLU A C 1
ATOM 785 O O . GLU A 1 101 ? -13.665 4.296 10.417 1.00 86.38 101 GLU A O 1
ATOM 790 N N . LEU A 1 102 ? -12.134 3.041 9.347 1.00 86.56 102 LEU A N 1
ATOM 791 C CA . LEU A 1 102 ? -12.735 1.751 9.693 1.00 86.56 102 LEU A CA 1
ATOM 792 C C . LEU A 1 102 ? -12.731 1.513 11.203 1.00 86.56 102 LEU A C 1
ATOM 794 O O . LEU A 1 102 ? -13.770 1.179 11.761 1.00 86.56 102 LEU A O 1
ATOM 798 N N . ALA A 1 103 ? -11.601 1.751 11.874 1.00 87.94 103 ALA A N 1
ATOM 799 C CA . ALA A 1 103 ? -11.491 1.565 13.318 1.00 87.94 103 ALA A CA 1
ATOM 800 C C . ALA A 1 103 ? -12.486 2.442 14.093 1.00 87.94 103 ALA A C 1
ATOM 802 O O . ALA A 1 103 ? -13.067 2.000 15.084 1.00 87.94 103 ALA A O 1
ATOM 803 N N . ARG A 1 104 ? -12.717 3.677 13.629 1.00 89.62 104 ARG A N 1
ATOM 804 C CA . ARG A 1 104 ? -13.713 4.567 14.231 1.00 89.62 104 ARG A CA 1
ATOM 805 C C . ARG A 1 104 ? -15.138 4.048 14.041 1.00 89.62 104 ARG A C 1
ATOM 807 O O . ARG A 1 104 ? -15.913 4.059 14.991 1.00 89.62 104 ARG A O 1
ATOM 814 N N . HIS A 1 105 ? -15.478 3.583 12.843 1.00 88.44 105 HIS A N 1
ATOM 815 C CA . HIS A 1 105 ? -16.814 3.055 12.573 1.00 88.44 105 HIS A CA 1
ATOM 816 C C . HIS A 1 105 ? -17.098 1.743 13.319 1.00 88.44 105 HIS A C 1
ATOM 818 O O . HIS A 1 105 ? -18.194 1.555 13.849 1.00 88.44 105 HIS A O 1
ATOM 824 N N . ASP A 1 106 ? -16.101 0.861 13.411 1.00 88.50 106 ASP A N 1
ATOM 825 C CA . ASP A 1 106 ? -16.190 -0.369 14.199 1.00 88.50 106 ASP A CA 1
ATOM 826 C C . ASP A 1 106 ? -16.379 -0.049 15.686 1.00 88.50 106 ASP A C 1
ATOM 828 O O . ASP A 1 106 ? -17.169 -0.703 16.364 1.00 88.50 106 ASP A O 1
ATOM 832 N N . TYR A 1 107 ? -15.706 0.990 16.192 1.00 91.44 107 TYR A N 1
ATOM 833 C CA . TYR A 1 107 ? -15.889 1.455 17.565 1.00 91.44 107 TYR A CA 1
ATOM 834 C C . TYR A 1 107 ? -17.318 1.952 17.825 1.00 91.44 107 TYR A C 1
ATOM 836 O O . TYR A 1 107 ? -17.928 1.545 18.812 1.00 91.44 107 TYR A O 1
ATOM 844 N N . GLU A 1 108 ? -17.867 2.782 16.934 1.00 91.81 108 GLU A N 1
ATOM 845 C CA . GLU A 1 108 ? -19.248 3.278 17.031 1.00 91.81 108 GLU A CA 1
ATOM 846 C C . GLU A 1 108 ? -20.257 2.116 16.995 1.00 91.81 108 GLU A C 1
ATOM 848 O O . GLU A 1 108 ? -21.072 1.976 17.906 1.00 91.81 108 GLU A O 1
ATOM 853 N N . THR A 1 109 ? -20.116 1.201 16.031 1.00 90.00 109 THR A N 1
ATOM 854 C CA . THR A 1 109 ? -20.972 0.006 15.918 1.00 90.00 109 THR A CA 1
ATOM 855 C C . THR A 1 109 ? -20.881 -0.882 17.161 1.00 90.00 109 THR A C 1
ATOM 857 O O . THR A 1 109 ? -21.879 -1.441 17.616 1.00 90.00 109 THR A O 1
ATOM 860 N N . ASN A 1 110 ? -19.687 -1.015 17.744 1.00 93.12 110 ASN A N 1
ATOM 861 C CA . ASN A 1 110 ? -19.490 -1.797 18.958 1.00 93.12 110 ASN A CA 1
ATOM 862 C C . ASN A 1 110 ? -20.181 -1.161 20.176 1.00 93.12 110 ASN A C 1
ATOM 864 O O . ASN A 1 110 ? -20.726 -1.885 21.007 1.00 93.12 110 ASN A O 1
ATOM 868 N N . LEU A 1 111 ? -20.195 0.171 20.290 1.00 95.38 111 LEU A N 1
ATOM 869 C CA . LEU A 1 111 ? -20.945 0.856 21.347 1.00 95.38 111 LEU A CA 1
ATOM 870 C C . LEU A 1 111 ? -22.455 0.636 21.206 1.00 95.38 111 LEU A C 1
ATOM 872 O O . LEU A 1 111 ? -23.118 0.351 22.206 1.00 95.38 111 LEU A O 1
ATOM 876 N N . ASP A 1 112 ? -22.979 0.707 19.984 1.00 94.31 112 ASP A N 1
ATOM 877 C CA . ASP A 1 112 ? -24.393 0.439 19.709 1.00 94.31 112 ASP A CA 1
ATOM 878 C C . ASP A 1 112 ? -24.754 -1.011 20.049 1.00 94.31 112 ASP A C 1
ATOM 880 O O . ASP A 1 112 ? -25.690 -1.255 20.811 1.00 94.31 112 ASP A O 1
ATOM 884 N N . ALA A 1 113 ? -23.930 -1.975 19.628 1.00 94.38 113 ALA A N 1
ATOM 885 C CA . ALA A 1 113 ? -24.101 -3.379 19.992 1.00 94.38 113 ALA A CA 1
ATOM 886 C C . ALA A 1 113 ? -24.065 -3.598 21.516 1.00 94.38 113 ALA A C 1
ATOM 888 O O . ALA A 1 113 ? -24.848 -4.380 22.056 1.00 94.38 113 ALA A O 1
ATOM 889 N N . MET A 1 114 ? -23.188 -2.895 22.243 1.00 95.38 114 MET A N 1
ATOM 890 C CA . MET A 1 114 ? -23.169 -2.944 23.709 1.00 95.38 114 MET A CA 1
ATOM 891 C C . MET A 1 114 ? -24.464 -2.398 24.324 1.00 95.38 114 MET A C 1
ATOM 893 O O . MET A 1 114 ? -24.915 -2.924 25.344 1.00 95.38 114 MET A O 1
ATOM 897 N N . ASN A 1 115 ? -25.058 -1.354 23.744 1.00 96.12 115 ASN A N 1
ATOM 898 C CA . ASN A 1 115 ? -26.335 -0.810 24.205 1.00 96.12 115 ASN A CA 1
ATOM 899 C C . ASN A 1 115 ? -27.490 -1.785 23.942 1.00 96.12 115 ASN A C 1
ATOM 901 O O . ASN A 1 115 ? -28.281 -2.033 24.854 1.00 96.12 115 ASN A O 1
ATOM 905 N N . ASP A 1 116 ? -27.527 -2.413 22.767 1.00 94.75 116 ASP A N 1
ATOM 906 C CA . ASP A 1 116 ? -28.520 -3.437 22.426 1.00 94.75 116 ASP A CA 1
ATOM 907 C C . ASP A 1 116 ? -28.425 -4.651 23.359 1.00 94.75 116 ASP A C 1
ATOM 909 O O . ASP A 1 116 ? -29.433 -5.120 23.890 1.00 94.75 116 ASP A O 1
ATOM 913 N N . ILE A 1 117 ? -27.206 -5.126 23.644 1.00 95.31 117 ILE A N 1
ATOM 914 C CA . ILE A 1 117 ? -26.977 -6.224 24.595 1.00 95.31 117 ILE A CA 1
ATOM 915 C C . ILE A 1 117 ? -27.495 -5.851 25.986 1.00 95.31 117 ILE A C 1
ATOM 917 O O . ILE A 1 117 ? -28.166 -6.662 26.626 1.00 95.31 117 ILE A O 1
ATOM 921 N N . LYS A 1 118 ? -27.225 -4.629 26.466 1.00 95.31 118 LYS A N 1
ATOM 922 C CA . LYS A 1 118 ? -27.757 -4.159 27.756 1.00 95.31 118 LYS A CA 1
ATOM 923 C C . LYS A 1 118 ? -29.283 -4.144 27.756 1.00 95.31 118 LYS A C 1
ATOM 925 O O . LYS A 1 118 ? -29.877 -4.609 28.725 1.00 95.31 118 LYS A O 1
ATOM 930 N N . ALA A 1 119 ? -29.911 -3.654 26.689 1.00 95.44 119 ALA A N 1
ATOM 931 C CA . ALA A 1 119 ? -31.366 -3.635 26.570 1.00 95.44 119 ALA A CA 1
ATOM 932 C C . ALA A 1 119 ? -31.955 -5.056 26.621 1.00 95.44 119 ALA A C 1
ATOM 934 O O . ALA A 1 119 ? -32.883 -5.315 27.387 1.00 95.44 119 ALA A O 1
ATOM 935 N N . ILE A 1 120 ? -31.366 -6.003 25.885 1.00 95.19 120 ILE A N 1
ATOM 936 C CA . ILE A 1 120 ? -31.779 -7.415 25.899 1.00 95.19 120 ILE A CA 1
ATOM 937 C C . ILE A 1 120 ? -31.586 -8.041 27.286 1.00 95.19 120 ILE A C 1
ATOM 939 O O . ILE A 1 120 ? -32.454 -8.785 27.748 1.00 95.19 120 ILE A O 1
ATOM 943 N N . LEU A 1 121 ? -30.479 -7.745 27.976 1.00 96.00 121 LEU A N 1
ATOM 944 C CA . LEU A 1 121 ? -30.223 -8.240 29.332 1.00 96.00 121 LEU A CA 1
ATOM 945 C C . LEU A 1 121 ? -31.264 -7.731 30.331 1.00 96.00 121 LEU A C 1
ATOM 947 O O . LEU A 1 121 ? -31.740 -8.515 31.150 1.00 96.00 121 LEU A O 1
ATOM 951 N N . VAL A 1 122 ? -31.651 -6.455 30.237 1.00 94.75 122 VAL A N 1
ATOM 952 C CA . VAL A 1 122 ? -32.717 -5.880 31.070 1.00 94.75 122 VAL A CA 1
ATOM 953 C C . VAL A 1 122 ? -34.029 -6.626 30.830 1.00 94.75 122 VAL A C 1
ATOM 955 O O . VAL A 1 122 ? -34.588 -7.174 31.779 1.00 94.75 122 VAL A O 1
ATOM 958 N N . LEU A 1 123 ? -34.454 -6.766 29.570 1.00 94.00 123 LEU A N 1
ATOM 959 C CA . LEU A 1 123 ? -35.678 -7.499 29.218 1.00 94.00 123 LEU A CA 1
ATOM 960 C C . LEU A 1 123 ? -35.642 -8.958 29.699 1.00 94.00 123 LEU A C 1
ATOM 962 O O . LEU A 1 123 ? -36.623 -9.472 30.231 1.00 94.00 123 LEU A O 1
ATOM 966 N N . THR A 1 124 ? -34.493 -9.621 29.560 1.00 94.12 124 THR A N 1
ATOM 967 C CA . THR A 1 124 ? -34.297 -11.000 30.033 1.00 94.12 124 THR A CA 1
ATOM 968 C C . THR A 1 124 ? -34.419 -11.083 31.554 1.00 94.12 124 THR A C 1
ATOM 970 O O . THR A 1 124 ? -35.055 -11.999 32.077 1.00 94.12 124 THR A O 1
ATOM 973 N N . SER A 1 125 ? -33.844 -10.118 32.277 1.00 91.19 125 SER A N 1
ATOM 974 C CA . SER A 1 125 ? -33.928 -10.052 33.737 1.00 91.19 125 SER A CA 1
ATOM 975 C C . SER A 1 125 ? -35.354 -9.797 34.233 1.00 91.19 125 SER A C 1
ATOM 977 O O . SER A 1 125 ? -35.769 -10.390 35.232 1.00 91.19 125 SER A O 1
ATOM 979 N N . ASP A 1 126 ? -36.131 -8.998 33.498 1.00 89.50 126 ASP A N 1
ATOM 980 C CA . ASP A 1 126 ? -37.537 -8.734 33.798 1.00 89.50 126 ASP A CA 1
ATOM 981 C C . ASP A 1 126 ? -38.399 -9.985 33.590 1.00 89.50 126 ASP A C 1
ATOM 983 O O . ASP A 1 126 ? -39.159 -10.362 34.486 1.00 89.50 126 ASP A O 1
ATOM 987 N N . ILE A 1 127 ? -38.231 -10.689 32.463 1.00 89.81 127 ILE A N 1
ATOM 988 C CA . ILE A 1 127 ? -38.918 -11.967 32.197 1.00 89.81 127 ILE A CA 1
ATOM 989 C C . ILE A 1 127 ? -38.572 -12.999 33.276 1.00 89.81 127 ILE A C 1
ATOM 991 O O . ILE A 1 127 ? -39.455 -13.693 33.790 1.00 89.81 127 ILE A O 1
ATOM 995 N N . HIS A 1 128 ? -37.294 -13.093 33.653 1.00 87.00 128 HIS A N 1
ATOM 996 C CA . HIS A 1 128 ? -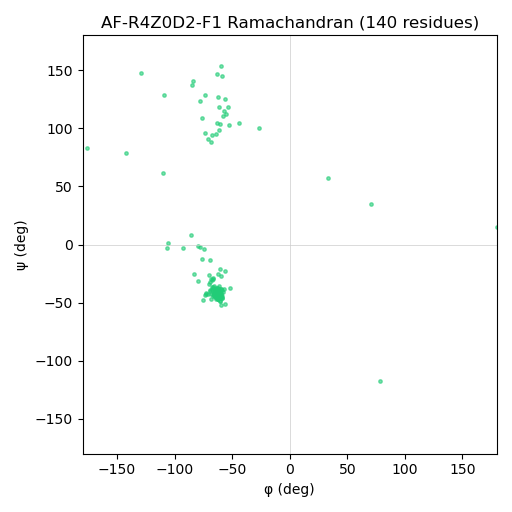36.853 -14.000 34.708 1.00 87.00 128 HIS A CA 1
ATOM 997 C C . HIS A 1 128 ? -37.528 -13.676 36.050 1.00 87.00 128 HIS A C 1
ATOM 999 O O . HIS A 1 128 ? -38.054 -14.576 36.703 1.00 87.00 128 HIS A O 1
ATOM 1005 N N . ARG A 1 129 ? -37.607 -12.393 36.433 1.00 81.19 129 ARG A N 1
ATOM 1006 C CA . ARG A 1 129 ? -38.330 -11.960 37.643 1.00 81.19 129 ARG A CA 1
ATOM 1007 C C . ARG A 1 129 ? -39.814 -12.321 37.617 1.00 81.19 129 ARG A C 1
ATOM 1009 O O . ARG A 1 129 ? -40.334 -12.748 38.645 1.00 81.19 129 ARG A O 1
ATOM 1016 N N . GLN A 1 130 ? -40.484 -12.142 36.480 1.00 83.00 130 GLN A N 1
ATOM 1017 C CA . GLN A 1 130 ? -41.911 -12.454 36.332 1.00 83.00 130 GLN A CA 1
ATOM 1018 C C . GLN A 1 130 ? -42.192 -13.960 36.368 1.00 83.00 130 GLN A C 1
ATOM 1020 O O . GLN A 1 130 ? -43.235 -14.372 36.858 1.00 83.00 130 GLN A O 1
ATOM 1025 N N . THR A 1 131 ? -41.258 -14.780 35.884 1.00 80.00 131 THR A N 1
ATOM 1026 C CA . THR A 1 131 ? -41.416 -16.243 35.849 1.00 80.00 131 THR A CA 1
ATOM 1027 C C . THR A 1 131 ? -41.123 -16.894 37.207 1.00 80.00 131 THR A C 1
ATOM 1029 O O . THR A 1 131 ? -41.711 -17.918 37.540 1.00 80.00 131 THR A O 1
ATOM 1032 N N . VAL A 1 132 ? -40.213 -16.317 38.004 1.00 77.00 132 VAL A N 1
ATOM 1033 C CA . VAL A 1 132 ? -39.805 -16.869 39.312 1.00 77.00 132 VAL A CA 1
ATOM 1034 C C . VAL A 1 132 ? -40.760 -16.482 40.451 1.00 77.00 132 VAL A C 1
ATOM 1036 O O . VAL A 1 132 ? -40.859 -17.220 41.430 1.00 77.00 132 VAL A O 1
ATOM 1039 N N . GLN A 1 133 ? -41.489 -15.365 40.352 1.00 58.75 133 GLN A N 1
ATOM 1040 C CA . GLN A 1 133 ? -42.536 -15.053 41.331 1.00 58.75 133 GLN A CA 1
ATOM 1041 C C . GLN A 1 133 ? -43.796 -15.884 41.039 1.00 58.75 133 GLN A C 1
ATOM 1043 O O . GLN A 1 133 ? -44.333 -15.781 39.936 1.00 58.75 133 GLN A O 1
ATOM 1048 N N . PRO A 1 134 ? -44.317 -16.683 41.992 1.00 56.88 134 PRO A N 1
ATOM 1049 C CA . PRO A 1 134 ? -45.626 -17.285 41.809 1.00 56.88 134 PRO A CA 1
ATOM 1050 C C . PRO A 1 134 ? -46.648 -16.150 41.711 1.00 56.88 134 PRO A C 1
ATOM 1052 O O . PRO A 1 134 ? -46.693 -15.282 42.583 1.00 56.88 134 PRO A O 1
ATOM 1055 N N . VAL A 1 135 ? -47.462 -16.141 40.651 1.00 63.41 135 VAL A N 1
ATOM 1056 C CA . VAL A 1 135 ? -48.686 -15.332 40.602 1.00 63.41 135 VAL A CA 1
ATOM 1057 C C . VAL A 1 135 ? -49.488 -15.680 41.854 1.00 63.41 135 VAL A C 1
ATOM 1059 O O . VAL A 1 135 ? -50.072 -16.757 41.944 1.00 63.41 135 VAL A O 1
ATOM 1062 N N . VAL A 1 136 ? -49.465 -14.801 42.858 1.00 62.91 136 VAL A N 1
ATOM 1063 C CA . VAL A 1 136 ? -50.397 -14.868 43.980 1.00 62.91 136 VAL A CA 1
ATOM 1064 C C . VAL A 1 136 ? -51.710 -14.325 43.421 1.00 62.91 136 VAL A C 1
ATOM 1066 O O . VAL A 1 136 ? -51.767 -13.136 43.091 1.00 62.91 136 VAL A O 1
ATOM 1069 N N . PRO A 1 137 ? -52.743 -15.165 43.215 1.00 63.12 137 PRO A N 1
ATOM 1070 C CA . PRO A 1 137 ? -54.035 -14.670 42.767 1.00 63.12 137 PRO A CA 1
ATOM 1071 C C . PRO A 1 137 ? -54.546 -13.658 43.798 1.00 63.12 137 PRO A C 1
ATOM 1073 O O . PRO A 1 137 ? -54.283 -13.840 44.991 1.00 63.12 137 PRO A O 1
ATOM 1076 N N . PRO A 1 138 ? -55.256 -12.593 43.381 1.00 59.44 138 PRO A N 1
ATOM 1077 C CA . PRO A 1 138 ? -55.844 -11.661 44.330 1.00 59.44 138 PRO A CA 1
ATOM 1078 C C . PRO A 1 138 ? -56.722 -12.473 45.280 1.00 59.44 138 PRO A C 1
ATOM 1080 O O . PRO A 1 138 ? -57.710 -13.073 44.855 1.00 59.44 138 PRO A O 1
ATOM 1083 N N . SER A 1 139 ? -56.329 -12.559 46.554 1.00 60.31 139 SER A N 1
ATOM 1084 C CA . SER A 1 139 ? -57.171 -13.161 47.576 1.00 60.31 139 SER A CA 1
ATOM 1085 C C . SER A 1 139 ? -58.463 -12.366 47.579 1.00 60.31 139 SER A C 1
ATOM 1087 O O . SER A 1 139 ? -58.452 -11.183 47.921 1.00 60.31 139 SER A O 1
ATOM 1089 N N . SER A 1 140 ? -59.524 -13.023 47.110 1.00 51.97 140 SER A N 1
ATOM 1090 C CA . SER A 1 140 ? -60.926 -12.667 47.279 1.00 51.97 140 SER A CA 1
ATOM 1091 C C . SER A 1 140 ? -61.098 -11.858 48.562 1.00 51.97 140 SER A C 1
ATOM 1093 O O . SER A 1 140 ? -61.110 -12.427 49.651 1.00 51.97 140 SER A O 1
ATOM 1095 N N . GLN A 1 141 ? -61.196 -10.536 48.423 1.00 50.12 141 GLN A N 1
ATOM 1096 C CA . GLN A 1 141 ? -61.801 -9.698 49.445 1.00 50.12 141 GLN A CA 1
ATOM 1097 C C . GLN A 1 141 ? -63.285 -10.078 49.442 1.00 50.12 141 GLN A C 1
ATOM 1099 O O . GLN A 1 141 ? -64.039 -9.609 48.591 1.00 50.12 141 GLN A O 1
ATOM 1104 N N . ALA A 1 142 ? -63.653 -11.012 50.315 1.00 44.62 142 ALA A N 1
ATOM 1105 C CA . ALA A 1 142 ? -65.021 -11.378 50.652 1.00 44.62 142 ALA A CA 1
ATOM 1106 C C . ALA A 1 142 ? -65.110 -11.494 52.173 1.00 44.62 142 ALA A C 1
ATOM 1108 O O . ALA A 1 142 ? -64.171 -12.081 52.759 1.00 44.62 142 ALA A O 1
#

Organism: NCBI:txid1229780

Sequence (142 aa):
MAERRSGRIHTPSWRRHPAVRSGNQLTRGERWADRLRNGMGSWGFVIAALVFLAGWMLGNRGGGFDPYPFILLNLVLSCLAAMQGAILLIAAKREDQISSELARHDYETNLDAMNDIKAILVLTSDIHRQTVQPVVPPSSQA

Solvent-accessible surface area (backbone atoms only — not comparable to full-atom values): 8593 Å² total; per-residue (Å²): 143,82,86,80,78,78,77,72,80,75,74,83,59,61,77,75,35,91,72,42,93,54,74,91,78,57,55,72,66,57,59,49,44,55,52,49,50,63,49,67,74,32,74,67,44,58,52,50,52,51,51,51,49,54,49,49,62,60,68,46,73,79,77,58,87,58,52,92,82,36,60,64,61,53,50,52,52,50,51,52,51,53,51,50,53,52,46,50,50,54,53,49,55,52,50,53,52,49,52,53,41,46,53,52,50,52,50,54,53,49,53,50,51,52,50,51,51,50,54,52,50,50,55,51,52,50,53,49,54,61,70,70,47,78,84,72,71,82,75,77,91,121

Foldseek 3Di:
DDPPPPPDPPDDPLLVPPLADHDPPDDPVLVVLVVVVVVCPDPVVVVVVVVVVVVVVVVCPPDCPQPPVRPVVVVVVVVVVVVVVVSVVSVVVSVVVSVVSVVVVVVVVVVVVVVVVVVVVVVVVVVVVVVPDPPPDPPPPD